Protein AF-X1IGR9-F1 (afdb_monomer_lite)

Organism: NCBI:txid412755

Foldseek 3Di:
DDPQPLKDKDAAAPFKKKFFQAWEKAADAQWFWWFKDKQNHTLATFTRHHPVPGQGWYDDPVDTDHHVSNVCCVVVVDVGEIHAHGIMIMIHTPDPPHGIDTDTDIDMGGHPPGDQCPESHVNHPHGDYDWDFDFPDDADDVGDTFRQDTPDDPPDDDDHGPDDD

pLDDT: mean 88.07, std 12.24, range [31.45, 98.69]

Radius of gyration: 17.02 Å; chains: 1; bounding box: 37×44×52 Å

Structure (mmCIF, N/CA/C/O backbone):
data_AF-X1IGR9-F1
#
_entry.id   AF-X1IGR9-F1
#
loop_
_atom_site.group_PDB
_atom_site.id
_atom_site.type_symbol
_atom_site.label_atom_id
_atom_site.label_alt_id
_atom_site.label_comp_id
_atom_site.label_asym_id
_atom_site.label_entity_id
_atom_site.label_seq_id
_atom_site.pdbx_PDB_ins_code
_atom_site.Cartn_x
_atom_site.Cartn_y
_atom_site.Cartn_z
_atom_site.occupancy
_atom_site.B_iso_or_equiv
_atom_site.auth_seq_id
_atom_site.auth_comp_id
_atom_site.auth_asym_id
_atom_site.auth_atom_id
_atom_site.pdbx_PDB_model_num
ATOM 1 N N . LEU A 1 1 ? -9.854 25.645 -0.613 1.00 31.45 1 LEU A N 1
ATOM 2 C CA . LEU A 1 1 ? -8.727 24.946 -1.267 1.00 31.45 1 LEU A CA 1
ATOM 3 C C . LEU A 1 1 ? -8.117 24.027 -0.212 1.00 31.45 1 LEU A C 1
ATOM 5 O O . LEU A 1 1 ? -7.515 24.551 0.715 1.00 31.45 1 LEU A O 1
ATOM 9 N N . LEU A 1 2 ? -8.367 22.712 -0.252 1.00 32.31 2 LEU A N 1
ATOM 10 C CA . LEU A 1 2 ? -7.626 21.780 0.608 1.00 32.31 2 LEU A CA 1
ATOM 11 C C . LEU A 1 2 ? -6.187 21.720 0.082 1.00 32.31 2 LEU A C 1
ATOM 13 O O . LEU A 1 2 ? -5.986 21.536 -1.117 1.00 32.31 2 LEU A O 1
ATOM 17 N N . ALA A 1 3 ? -5.210 21.937 0.960 1.00 36.38 3 ALA A N 1
ATOM 18 C CA . ALA A 1 3 ? -3.804 21.748 0.637 1.00 36.38 3 ALA A CA 1
ATOM 19 C C . ALA A 1 3 ? -3.580 20.291 0.206 1.00 36.38 3 ALA A C 1
ATOM 21 O O . ALA A 1 3 ? -4.122 19.380 0.831 1.00 36.38 3 ALA A O 1
ATOM 22 N N . ALA A 1 4 ? -2.810 20.080 -0.862 1.00 45.28 4 ALA A N 1
ATOM 23 C CA . ALA A 1 4 ? -2.365 18.751 -1.252 1.00 45.28 4 ALA A CA 1
ATOM 24 C C . ALA A 1 4 ? -1.541 18.185 -0.087 1.00 45.28 4 ALA A C 1
ATOM 26 O O . ALA A 1 4 ? -0.473 18.706 0.234 1.00 45.28 4 ALA A O 1
ATOM 27 N N . ALA A 1 5 ? -2.091 17.203 0.620 1.00 54.00 5 ALA A N 1
ATOM 28 C CA . ALA A 1 5 ? -1.394 16.574 1.722 1.00 54.00 5 ALA A CA 1
ATOM 29 C C . ALA A 1 5 ? -0.299 15.682 1.131 1.00 54.00 5 ALA A C 1
ATOM 31 O O . ALA A 1 5 ? -0.571 14.892 0.231 1.00 54.00 5 ALA A O 1
ATOM 32 N N . ALA A 1 6 ? 0.938 15.826 1.615 1.00 77.56 6 ALA A N 1
ATOM 33 C CA . ALA A 1 6 ? 2.059 14.988 1.186 1.00 77.56 6 ALA A CA 1
ATOM 34 C C . ALA A 1 6 ? 1.767 13.491 1.396 1.00 77.56 6 ALA A C 1
ATOM 36 O O . ALA A 1 6 ? 2.346 12.661 0.708 1.00 77.56 6 ALA A O 1
ATOM 37 N N . SER A 1 7 ? 0.842 13.163 2.296 1.00 88.12 7 SER A N 1
ATOM 38 C CA . SER A 1 7 ? 0.316 11.831 2.549 1.00 88.12 7 SER A CA 1
ATOM 39 C C . SER A 1 7 ? -1.202 11.863 2.742 1.00 88.12 7 SER A C 1
ATOM 41 O O . SER A 1 7 ? -1.790 12.912 3.001 1.00 88.12 7 SER A O 1
ATOM 43 N N . LEU A 1 8 ? -1.849 10.708 2.612 1.00 93.56 8 LEU A N 1
ATOM 44 C CA . LEU A 1 8 ? -3.260 10.503 2.926 1.00 93.56 8 LEU A CA 1
ATOM 45 C C . LEU A 1 8 ? -3.364 9.432 4.009 1.00 93.56 8 LEU A C 1
ATOM 47 O O . LEU A 1 8 ? -2.719 8.395 3.892 1.00 93.56 8 LEU A O 1
ATOM 51 N N . SER A 1 9 ? -4.174 9.656 5.041 1.00 96.12 9 SER A N 1
ATOM 52 C CA . SER A 1 9 ? -4.305 8.711 6.149 1.00 96.12 9 SER A CA 1
ATOM 53 C C . SER A 1 9 ? -5.740 8.527 6.626 1.00 96.12 9 SER A C 1
ATOM 55 O O . SER A 1 9 ? -6.617 9.361 6.386 1.00 96.12 9 SER A O 1
ATOM 57 N N . VAL A 1 10 ? -5.968 7.405 7.304 1.00 97.50 10 VAL A N 1
ATOM 58 C CA . VAL A 1 10 ? -7.212 7.062 7.990 1.00 97.50 10 VAL A CA 1
ATOM 59 C C . VAL A 1 10 ? -6.880 6.358 9.304 1.00 97.50 10 VAL A C 1
ATOM 61 O O . VAL A 1 10 ? -5.993 5.509 9.352 1.00 97.50 10 VAL A O 1
ATOM 64 N N . THR A 1 11 ? -7.584 6.723 10.371 1.00 98.25 11 THR A N 1
ATOM 65 C CA . THR A 1 11 ? -7.395 6.169 11.717 1.00 98.25 11 THR A CA 1
ATOM 66 C C . THR A 1 11 ? -8.643 5.401 12.125 1.00 98.25 11 THR A C 1
ATOM 68 O O . THR A 1 11 ? -9.747 5.933 11.980 1.00 98.25 11 THR A O 1
ATOM 71 N N . ALA A 1 12 ? -8.468 4.189 12.656 1.00 98.12 12 ALA A N 1
ATOM 72 C CA . ALA A 1 12 ? -9.554 3.425 13.261 1.00 98.12 12 ALA A CA 1
ATOM 73 C C . ALA A 1 12 ? -9.983 4.101 14.572 1.00 98.12 12 ALA A C 1
ATOM 75 O O . ALA A 1 12 ? -9.178 4.263 15.494 1.00 98.12 12 ALA A O 1
ATOM 76 N N . LYS A 1 13 ? -11.232 4.564 14.648 1.00 98.25 13 LYS A N 1
ATOM 77 C CA . LYS A 1 13 ? -11.740 5.266 15.836 1.00 98.25 13 LYS A CA 1
ATOM 78 C C . LYS A 1 13 ? -12.024 4.290 16.982 1.00 98.25 13 LYS A C 1
ATOM 80 O O . LYS A 1 13 ? -12.100 3.086 16.759 1.00 98.25 13 LYS A O 1
ATOM 85 N N . PRO A 1 14 ? -12.237 4.797 18.210 1.00 98.12 14 PRO A N 1
ATOM 86 C CA . PRO A 1 14 ? -12.641 3.940 19.309 1.00 98.12 14 PRO A CA 1
ATOM 87 C C . PRO A 1 14 ? -13.914 3.145 18.998 1.00 98.12 14 PRO A C 1
ATOM 89 O O . PRO A 1 14 ? -14.901 3.724 18.538 1.00 98.12 14 PRO A O 1
ATOM 92 N N . GLY A 1 15 ? -13.894 1.843 19.281 1.00 97.75 15 GLY A N 1
ATOM 93 C CA . GLY A 1 15 ? -14.997 0.919 19.007 1.00 97.75 15 GLY A CA 1
ATOM 94 C C . GLY A 1 15 ? -15.092 0.381 17.573 1.00 97.75 15 GLY A C 1
ATOM 95 O O . GLY A 1 15 ? -15.989 -0.417 17.314 1.00 97.75 15 GLY A O 1
ATOM 96 N N . GLU A 1 16 ? -14.190 0.759 16.662 1.00 98.25 16 GLU A N 1
ATOM 97 C CA . GLU A 1 16 ? -14.127 0.215 15.298 1.00 98.25 16 GLU A CA 1
ATOM 98 C C . GLU A 1 16 ? -12.718 -0.283 14.945 1.00 98.25 16 GLU A C 1
ATOM 100 O O . GLU A 1 16 ? -11.712 0.115 15.535 1.00 98.25 16 GLU A O 1
ATOM 105 N N . SER A 1 17 ? -12.647 -1.149 13.940 1.00 98.56 17 SER A N 1
ATOM 106 C CA . SER A 1 17 ? -11.411 -1.538 13.265 1.00 98.56 17 SER A CA 1
ATOM 107 C C . SER A 1 17 ? -11.605 -1.449 11.747 1.00 98.56 17 SER A C 1
ATOM 109 O O . SER A 1 17 ? -12.742 -1.435 11.268 1.00 98.56 17 SER A O 1
ATOM 111 N N . LEU A 1 18 ? -10.528 -1.309 10.967 1.00 98.69 18 LEU A N 1
ATOM 112 C CA . LEU A 1 18 ? -10.632 -1.081 9.517 1.00 98.69 18 LEU A CA 1
ATOM 113 C C . LEU A 1 18 ? -9.911 -2.166 8.728 1.00 98.69 18 LEU A C 1
ATOM 115 O O . LEU A 1 18 ? -8.816 -2.586 9.090 1.00 98.69 18 LEU A O 1
ATOM 119 N N . LEU A 1 19 ? -10.477 -2.553 7.588 1.00 98.50 19 LEU A N 1
ATOM 120 C CA . LEU A 1 19 ? -9.782 -3.372 6.599 1.00 98.50 19 LEU A CA 1
ATOM 121 C C . LEU A 1 19 ? -9.621 -2.575 5.309 1.00 98.50 19 LEU A C 1
ATOM 123 O O . LEU A 1 19 ? -10.604 -2.276 4.633 1.00 98.50 19 LEU A O 1
ATOM 127 N N . ILE A 1 20 ? -8.384 -2.241 4.941 1.00 97.88 20 ILE A N 1
ATOM 128 C CA . ILE A 1 20 ? -8.103 -1.520 3.695 1.00 97.88 20 ILE A CA 1
ATOM 129 C C . ILE A 1 20 ? -8.271 -2.473 2.507 1.00 97.88 20 ILE A C 1
ATOM 131 O O . ILE A 1 20 ? -7.526 -3.446 2.372 1.00 97.88 20 ILE A O 1
ATOM 135 N N . LYS A 1 21 ? -9.236 -2.186 1.627 1.00 95.56 21 LYS A N 1
ATOM 136 C CA . LYS A 1 21 ? -9.633 -3.031 0.483 1.00 95.56 21 LYS A CA 1
ATOM 137 C C . LYS A 1 21 ? -9.320 -2.429 -0.880 1.00 95.56 21 LYS A C 1
ATOM 139 O O . LYS A 1 21 ? -9.401 -3.143 -1.879 1.00 95.56 21 LYS A O 1
ATOM 144 N N . GLY A 1 22 ? -8.920 -1.164 -0.939 1.00 93.25 22 GLY A N 1
ATOM 145 C CA . GLY A 1 22 ? -8.552 -0.519 -2.192 1.00 93.25 22 GLY A CA 1
ATOM 146 C C . GLY A 1 22 ? -7.661 0.693 -1.983 1.00 93.25 22 GLY A C 1
ATOM 147 O O . GLY A 1 22 ? -7.789 1.420 -1.000 1.00 93.25 22 GLY A O 1
ATOM 148 N N . LEU A 1 23 ? -6.761 0.914 -2.938 1.00 93.06 23 LEU A N 1
ATOM 149 C CA . LEU A 1 23 ? -5.925 2.105 -3.024 1.00 93.06 23 LEU A CA 1
ATOM 150 C C . LEU A 1 23 ? -6.033 2.669 -4.440 1.00 93.06 23 LEU A C 1
ATOM 152 O O . LEU A 1 23 ? -5.758 1.967 -5.420 1.00 93.06 23 LEU A O 1
ATOM 156 N N . ARG A 1 24 ? -6.420 3.943 -4.536 1.00 90.38 24 ARG A N 1
ATOM 157 C CA . ARG A 1 24 ? -6.539 4.671 -5.802 1.00 90.38 24 ARG A CA 1
ATOM 158 C C . ARG A 1 24 ? -5.680 5.916 -5.748 1.00 90.38 24 ARG A C 1
ATOM 160 O O . ARG A 1 24 ? -6.119 6.923 -5.210 1.00 90.38 24 ARG A O 1
ATOM 167 N N . PHE A 1 25 ? -4.462 5.863 -6.265 1.00 89.38 25 PHE A N 1
ATOM 168 C CA . PHE A 1 25 ? -3.544 7.001 -6.219 1.00 89.38 25 PHE A CA 1
ATOM 169 C C . PHE A 1 25 ? -3.073 7.356 -7.616 1.00 89.38 25 PHE A C 1
ATOM 171 O O . PHE A 1 25 ? -2.776 6.477 -8.420 1.00 89.38 25 PHE A O 1
ATOM 178 N N . GLY A 1 26 ? -3.023 8.654 -7.904 1.00 88.00 26 GLY A N 1
ATOM 179 C CA . GLY A 1 26 ? -2.515 9.170 -9.166 1.00 88.00 26 GLY A CA 1
ATOM 180 C C . GLY A 1 26 ? -1.015 8.932 -9.332 1.00 88.00 26 GLY A C 1
ATOM 181 O O . GLY A 1 26 ? -0.272 8.814 -8.358 1.00 88.00 26 GLY A O 1
ATOM 182 N N . ALA A 1 27 ? -0.593 8.897 -10.592 1.00 88.19 27 ALA A N 1
ATOM 183 C CA . ALA A 1 27 ? 0.794 8.722 -10.986 1.00 88.19 27 ALA A CA 1
ATOM 184 C C . ALA A 1 27 ? 1.732 9.827 -10.454 1.00 88.19 27 ALA A C 1
ATOM 186 O O . ALA A 1 27 ? 1.396 11.014 -10.482 1.00 88.19 27 ALA A O 1
ATOM 187 N N . LEU A 1 28 ? 2.951 9.446 -10.068 1.00 86.19 28 LEU A N 1
ATOM 188 C CA . LEU A 1 28 ? 4.070 10.353 -9.814 1.00 86.19 28 LEU A CA 1
ATOM 189 C C . LEU A 1 28 ? 4.907 10.496 -11.085 1.00 86.19 28 LEU A C 1
ATOM 191 O O . LEU A 1 28 ? 5.720 9.632 -11.387 1.00 86.19 28 LEU A O 1
ATOM 195 N N . HIS A 1 29 ? 4.768 11.612 -11.807 1.00 71.81 29 HIS A N 1
ATOM 196 C CA . HIS A 1 29 ? 5.400 11.815 -13.122 1.00 71.81 29 HIS A CA 1
ATOM 197 C C . HIS A 1 29 ? 6.903 11.465 -13.187 1.00 71.81 29 HIS A C 1
ATOM 199 O O . HIS A 1 29 ? 7.356 10.916 -14.186 1.00 71.81 29 HIS A O 1
ATOM 205 N N . ALA A 1 30 ? 7.664 11.732 -12.120 1.00 77.81 30 ALA A N 1
ATOM 206 C CA . ALA A 1 30 ? 9.094 11.417 -12.035 1.00 77.81 30 ALA A CA 1
ATOM 207 C C . ALA A 1 30 ? 9.412 9.925 -11.779 1.00 77.81 30 ALA A C 1
ATOM 209 O O . ALA A 1 30 ? 10.579 9.546 -11.712 1.00 77.81 30 ALA A O 1
ATOM 210 N N . GLY A 1 31 ? 8.396 9.074 -11.634 1.00 84.06 31 GLY A N 1
ATOM 211 C CA . GLY A 1 31 ? 8.523 7.711 -11.135 1.00 84.06 31 GLY A CA 1
ATOM 212 C C . GLY A 1 31 ? 8.589 7.668 -9.607 1.00 84.06 31 GLY A C 1
ATOM 213 O O . GLY A 1 31 ? 9.138 8.561 -8.964 1.00 84.06 31 GLY A O 1
ATOM 214 N N . GLY A 1 32 ? 8.033 6.618 -9.005 1.00 89.69 32 GLY A N 1
ATOM 215 C CA . GLY A 1 32 ? 8.117 6.431 -7.562 1.00 89.69 32 GLY A CA 1
ATOM 216 C C . GLY A 1 32 ? 7.132 5.411 -7.015 1.00 89.69 32 GLY A C 1
ATOM 217 O O . GLY A 1 32 ? 6.296 4.858 -7.734 1.00 89.69 32 GLY A O 1
ATOM 218 N N . PHE A 1 33 ? 7.243 5.190 -5.710 1.00 92.19 33 PHE A N 1
ATOM 219 C CA . PHE A 1 33 ? 6.359 4.314 -4.958 1.00 92.19 33 PHE A CA 1
ATOM 220 C C . PHE A 1 33 ? 5.447 5.116 -4.029 1.00 92.19 33 PHE A C 1
ATOM 222 O O . PHE A 1 33 ? 5.862 6.128 -3.460 1.00 92.19 33 PHE A O 1
ATOM 229 N N . ALA A 1 34 ? 4.229 4.614 -3.845 1.00 93.12 34 ALA A N 1
ATOM 230 C CA . ALA A 1 34 ? 3.413 4.879 -2.673 1.00 93.12 34 ALA A CA 1
ATOM 231 C C . ALA A 1 34 ? 3.828 3.896 -1.575 1.00 93.12 34 ALA A C 1
ATOM 233 O O . ALA A 1 34 ? 3.680 2.683 -1.734 1.00 93.12 34 ALA A O 1
ATOM 234 N N . GLU A 1 35 ? 4.350 4.425 -0.477 1.00 93.75 35 GLU A N 1
ATOM 235 C CA . GLU A 1 35 ? 4.628 3.680 0.743 1.00 93.75 35 GLU A CA 1
ATOM 236 C C . GLU A 1 35 ? 3.378 3.681 1.628 1.00 93.75 35 GLU A C 1
ATOM 238 O O . GLU A 1 35 ? 2.796 4.734 1.887 1.00 93.75 35 GLU A O 1
ATOM 243 N N . CYS A 1 36 ? 2.974 2.496 2.076 1.00 95.06 36 CYS A N 1
ATOM 244 C CA . CYS A 1 36 ? 1.867 2.257 2.992 1.00 95.06 36 CYS A CA 1
ATOM 245 C C . CYS A 1 36 ? 2.422 1.966 4.385 1.00 95.06 36 CYS A C 1
ATOM 247 O O . CYS A 1 36 ? 3.271 1.084 4.537 1.00 95.06 36 CYS A O 1
ATOM 249 N N . LEU A 1 37 ? 1.922 2.672 5.394 1.00 95.81 37 LEU A N 1
ATOM 250 C CA . LEU A 1 37 ? 2.354 2.545 6.777 1.00 95.81 37 LEU A CA 1
ATOM 251 C C . LEU A 1 37 ? 1.169 2.272 7.699 1.00 95.81 37 LEU A C 1
ATOM 253 O O . LEU A 1 37 ? 0.090 2.818 7.484 1.00 95.81 37 LEU A O 1
ATOM 257 N N . ILE A 1 38 ? 1.400 1.494 8.754 1.00 97.69 38 ILE A N 1
ATOM 258 C CA . ILE A 1 38 ? 0.513 1.390 9.918 1.00 97.69 38 ILE A CA 1
ATOM 259 C C . ILE A 1 38 ? 1.311 1.876 11.126 1.00 97.69 38 ILE A C 1
ATOM 261 O O . ILE A 1 38 ? 2.363 1.318 11.426 1.00 97.69 38 ILE A O 1
ATOM 265 N N . ASP A 1 39 ? 0.886 2.968 11.764 1.00 94.75 39 ASP A N 1
ATOM 266 C CA . ASP A 1 39 ? 1.581 3.579 12.914 1.00 94.75 39 ASP A CA 1
ATOM 267 C C . ASP A 1 39 ? 3.096 3.784 12.704 1.00 94.75 39 ASP A C 1
ATOM 269 O O . ASP A 1 39 ? 3.918 3.635 13.609 1.00 94.75 39 ASP A O 1
ATOM 273 N N . ARG A 1 40 ? 3.463 4.216 11.487 1.00 90.12 40 ARG A N 1
ATOM 274 C CA . ARG A 1 40 ? 4.840 4.443 10.995 1.00 90.12 40 ARG A CA 1
ATOM 275 C C . ARG A 1 40 ? 5.639 3.185 10.644 1.00 90.12 40 ARG A C 1
ATOM 277 O O . ARG A 1 40 ? 6.770 3.324 10.182 1.00 90.12 40 ARG A O 1
ATOM 284 N N . LEU A 1 41 ? 5.085 1.988 10.813 1.00 93.38 41 LEU A N 1
ATOM 285 C CA . LEU A 1 41 ? 5.689 0.759 10.305 1.00 93.38 41 LEU A CA 1
ATOM 286 C C . LEU A 1 41 ? 5.313 0.578 8.842 1.00 93.38 41 LEU A C 1
ATOM 288 O O . LEU A 1 41 ? 4.137 0.608 8.494 1.00 93.38 41 LEU A O 1
ATOM 292 N N . SER A 1 42 ? 6.315 0.409 7.985 1.00 92.62 42 SER A N 1
ATOM 293 C CA . SER A 1 42 ? 6.100 0.207 6.556 1.00 92.62 42 SER A CA 1
ATOM 294 C C . SER A 1 42 ? 5.580 -1.203 6.289 1.00 92.62 42 SER A C 1
ATOM 296 O O . SER A 1 42 ? 6.248 -2.183 6.617 1.00 92.62 42 SER A O 1
ATOM 298 N N . VAL A 1 43 ? 4.393 -1.304 5.692 1.00 93.81 43 VAL A N 1
ATOM 299 C CA . VAL A 1 43 ? 3.706 -2.581 5.420 1.00 93.81 43 VAL A CA 1
ATOM 300 C C . VAL A 1 43 ? 3.531 -2.860 3.928 1.00 93.81 43 VAL A C 1
ATOM 302 O O . VAL A 1 43 ? 3.084 -3.939 3.544 1.00 93.81 43 VAL A O 1
ATOM 305 N N . GLY A 1 44 ? 3.870 -1.904 3.059 1.00 92.38 44 GLY A N 1
ATOM 306 C CA . GLY A 1 44 ? 3.722 -2.088 1.619 1.00 92.38 44 GLY A CA 1
ATOM 307 C C . GLY A 1 44 ? 4.305 -0.962 0.781 1.00 92.38 44 GLY A C 1
ATOM 308 O O . GLY A 1 44 ? 4.251 0.201 1.166 1.00 92.38 44 GLY A O 1
ATOM 309 N N . PHE A 1 45 ? 4.809 -1.306 -0.401 1.00 92.50 45 PHE A N 1
ATOM 310 C CA . PHE A 1 45 ? 5.210 -0.354 -1.432 1.00 92.50 45 PHE A CA 1
ATOM 311 C C . PHE A 1 45 ? 4.529 -0.716 -2.750 1.00 92.50 45 PHE A C 1
ATOM 313 O O . PHE A 1 45 ? 4.597 -1.853 -3.224 1.00 92.50 45 PHE A O 1
ATOM 320 N N . TRP A 1 46 ? 3.902 0.279 -3.366 1.00 93.62 46 TRP A N 1
ATOM 321 C CA . TRP A 1 46 ? 3.180 0.126 -4.623 1.00 93.62 46 TRP A CA 1
ATOM 322 C C . TRP A 1 46 ? 3.749 1.077 -5.658 1.00 93.62 46 TRP A C 1
ATOM 324 O O . TRP A 1 46 ? 3.852 2.277 -5.412 1.00 93.62 46 TRP A O 1
ATOM 334 N N . TRP A 1 47 ? 4.153 0.545 -6.810 1.00 92.19 47 TRP A N 1
ATOM 335 C CA . TRP A 1 47 ? 4.691 1.374 -7.880 1.00 92.19 47 TRP A CA 1
ATOM 336 C C . TRP A 1 47 ? 3.570 2.218 -8.493 1.00 92.19 47 TRP A C 1
ATOM 338 O O . TRP A 1 47 ? 2.593 1.683 -9.013 1.00 92.19 47 TRP A O 1
ATOM 348 N N . ILE A 1 48 ? 3.721 3.540 -8.440 1.00 90.88 48 ILE A N 1
ATOM 349 C CA . ILE A 1 48 ? 2.736 4.505 -8.942 1.00 90.88 48 ILE A CA 1
ATOM 350 C C . ILE A 1 48 ? 3.356 5.424 -9.994 1.00 90.88 48 ILE A C 1
ATOM 352 O O . ILE A 1 48 ? 3.020 6.594 -10.025 1.00 90.88 48 ILE A O 1
ATOM 356 N N . GLY A 1 49 ? 4.304 4.924 -10.797 1.00 87.44 49 GLY A N 1
ATOM 357 C CA . GLY A 1 49 ? 5.183 5.716 -11.668 1.00 87.44 49 GLY A CA 1
ATOM 358 C C . GLY A 1 49 ? 4.492 6.700 -12.623 1.00 87.44 49 GLY A C 1
ATOM 359 O O . GLY A 1 49 ? 3.951 7.716 -12.215 1.00 87.44 49 GLY A O 1
ATOM 360 N N . SER A 1 50 ? 4.563 6.469 -13.930 1.00 85.19 50 SER A N 1
ATOM 361 C CA . SER A 1 50 ? 3.790 7.269 -14.893 1.00 85.19 50 SER A CA 1
ATOM 362 C C . SER A 1 50 ? 2.334 6.796 -14.958 1.00 85.19 50 SER A C 1
ATOM 364 O O . SER A 1 50 ? 1.986 5.746 -14.420 1.00 85.19 50 SER A O 1
ATOM 366 N N . ILE A 1 51 ? 1.490 7.537 -15.682 1.00 80.50 51 ILE A N 1
ATOM 367 C CA . ILE A 1 51 ? 0.099 7.135 -15.943 1.00 80.50 51 ILE A CA 1
ATOM 368 C C . ILE A 1 51 ? -0.008 5.737 -16.576 1.00 80.50 51 ILE A C 1
ATOM 370 O O . ILE A 1 51 ? -0.939 5.002 -16.270 1.00 80.50 51 ILE A O 1
ATOM 374 N N . ASP A 1 52 ? 0.981 5.344 -17.382 1.00 81.06 52 ASP A N 1
ATOM 375 C CA . ASP A 1 52 ? 1.002 4.057 -18.090 1.00 81.06 52 ASP A CA 1
ATOM 376 C C . ASP A 1 52 ? 1.568 2.906 -17.252 1.00 81.06 52 ASP A C 1
ATOM 378 O O . ASP A 1 52 ? 1.468 1.743 -17.634 1.00 81.06 52 ASP A O 1
ATOM 382 N N . THR A 1 53 ? 2.205 3.221 -16.123 1.00 83.69 53 THR A N 1
ATOM 383 C CA . THR A 1 53 ? 2.918 2.239 -15.294 1.00 83.69 53 THR A CA 1
ATOM 384 C C . THR A 1 53 ? 2.406 2.204 -13.862 1.00 83.69 53 THR A C 1
ATOM 386 O O . THR A 1 53 ? 3.011 1.560 -13.0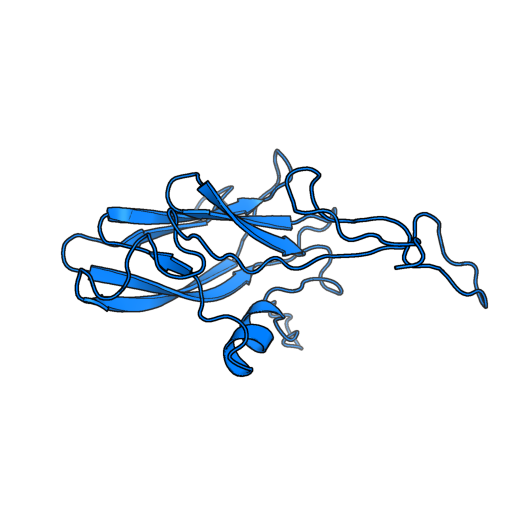17 1.00 83.69 53 THR A O 1
ATOM 389 N N . ASN A 1 54 ? 1.304 2.881 -13.555 1.00 88.38 54 ASN A N 1
ATOM 390 C CA . ASN A 1 54 ? 0.732 2.892 -12.218 1.00 88.38 54 ASN A CA 1
ATOM 391 C C . ASN A 1 54 ? 0.058 1.547 -11.902 1.00 88.38 54 ASN A C 1
ATOM 393 O O . ASN A 1 54 ? -0.816 1.095 -12.637 1.00 88.38 54 ASN A O 1
ATOM 397 N N . HIS A 1 55 ? 0.478 0.894 -10.817 1.00 90.00 55 HIS A N 1
ATOM 398 C CA . HIS A 1 55 ? -0.074 -0.393 -10.380 1.00 90.00 55 HIS A CA 1
ATOM 399 C C . HIS A 1 55 ? -1.209 -0.249 -9.359 1.00 90.00 55 HIS A C 1
ATOM 401 O O . HIS A 1 55 ? -1.801 -1.253 -8.948 1.00 90.00 55 HIS A O 1
ATOM 407 N N . LEU A 1 56 ? -1.521 0.979 -8.948 1.00 90.31 56 LEU A N 1
ATOM 408 C CA . LEU A 1 56 ? -2.733 1.309 -8.213 1.00 90.31 56 LEU A CA 1
ATOM 409 C C . LEU A 1 56 ? -3.808 1.804 -9.176 1.00 90.31 56 LEU A C 1
ATOM 411 O O . LEU A 1 56 ? -3.536 2.153 -10.323 1.00 90.31 56 LEU A O 1
ATOM 415 N N . GLU A 1 57 ? -5.060 1.794 -8.720 1.00 75.69 57 GLU A N 1
ATOM 416 C CA . GLU A 1 57 ? -6.162 2.184 -9.593 1.00 75.69 57 GLU A CA 1
ATOM 417 C C . GLU A 1 57 ? -6.036 3.669 -9.933 1.00 75.69 57 GLU A C 1
ATOM 419 O O . GLU A 1 57 ? -6.045 4.529 -9.048 1.00 75.69 57 GLU A O 1
ATOM 424 N N . GLN A 1 58 ? -5.939 3.963 -11.226 1.00 72.56 58 GLN A N 1
ATOM 425 C CA . GLN A 1 58 ? -5.980 5.318 -11.741 1.00 72.56 58 GLN A CA 1
ATOM 426 C C . GLN A 1 58 ? -7.129 5.444 -12.736 1.00 72.56 58 GLN A C 1
ATOM 428 O O . GLN A 1 58 ? -7.247 4.682 -13.699 1.00 72.56 58 GLN A O 1
ATOM 433 N N . HIS A 1 59 ? -7.960 6.456 -12.508 1.00 63.44 59 HIS A N 1
ATOM 434 C CA . HIS A 1 59 ? -8.969 6.876 -13.464 1.00 63.44 59 HIS A CA 1
ATOM 435 C C . HIS A 1 59 ? -8.345 7.903 -14.410 1.00 63.44 59 HIS A C 1
ATOM 437 O O . HIS A 1 59 ? -7.948 8.992 -13.991 1.00 63.44 59 HIS A O 1
ATOM 443 N N . SER A 1 60 ? -8.253 7.557 -15.690 1.00 64.31 60 SER A N 1
ATOM 444 C CA . SER A 1 60 ? -8.135 8.559 -16.749 1.00 64.31 60 SER A CA 1
ATOM 445 C C . SER A 1 60 ? -9.536 8.931 -17.246 1.00 64.31 60 SER A C 1
ATOM 447 O O . SER A 1 60 ? -10.517 8.256 -16.933 1.00 64.31 60 SER A O 1
ATOM 449 N N . ILE A 1 61 ? -9.644 9.997 -18.041 1.00 58.69 61 ILE A N 1
ATOM 450 C CA . ILE A 1 61 ? -10.930 10.465 -18.589 1.00 58.69 61 ILE A CA 1
ATOM 451 C C . ILE A 1 61 ? -11.632 9.383 -19.434 1.00 58.69 61 ILE A C 1
ATOM 453 O O . ILE A 1 61 ? -12.858 9.379 -19.512 1.00 58.69 61 ILE A O 1
ATOM 457 N N . THR A 1 62 ? -10.886 8.460 -20.048 1.00 60.84 62 THR A N 1
ATOM 458 C CA . THR A 1 62 ? -11.435 7.467 -20.990 1.00 60.84 62 THR A CA 1
ATOM 459 C C . THR A 1 62 ? -11.198 6.012 -20.592 1.00 60.84 62 THR A C 1
ATOM 461 O O . THR A 1 62 ? -11.772 5.125 -21.218 1.00 60.84 62 THR A O 1
ATOM 464 N N . SER A 1 63 ? -10.370 5.752 -19.578 1.00 64.62 63 SER A N 1
ATOM 465 C CA . SER A 1 63 ? -9.921 4.399 -19.239 1.00 64.62 63 SER A CA 1
ATOM 466 C C . SER A 1 63 ? -9.705 4.2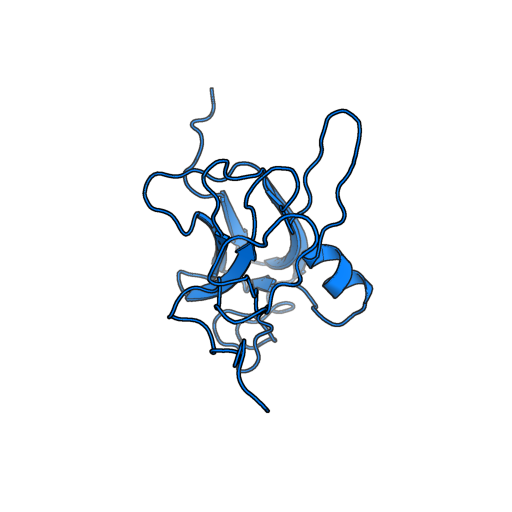35 -17.736 1.00 64.62 63 SER A C 1
ATOM 468 O O . SER A 1 63 ? -9.104 5.096 -17.087 1.00 64.62 63 SER A O 1
ATOM 470 N N . VAL A 1 64 ? -10.138 3.093 -17.203 1.00 67.75 64 VAL A N 1
ATOM 471 C CA . VAL A 1 64 ? -9.739 2.608 -15.877 1.00 67.75 64 VAL A CA 1
ATOM 472 C C . VAL A 1 64 ? -8.597 1.625 -16.080 1.00 67.75 64 VAL A C 1
ATOM 474 O O . VAL A 1 64 ? -8.765 0.620 -16.773 1.00 67.75 64 VAL A O 1
ATOM 477 N N . HIS A 1 65 ? -7.436 1.920 -15.502 1.00 71.12 65 HIS A N 1
ATOM 478 C CA . HIS A 1 65 ? -6.322 0.978 -15.506 1.00 71.12 65 HIS A CA 1
ATOM 479 C C . HIS A 1 65 ? -6.503 -0.036 -14.375 1.00 71.12 65 HIS A C 1
ATOM 481 O O . HIS A 1 65 ? -6.891 0.319 -13.260 1.00 71.12 65 HIS A O 1
ATOM 487 N N . LEU A 1 66 ? -6.258 -1.312 -14.681 1.00 75.38 66 LEU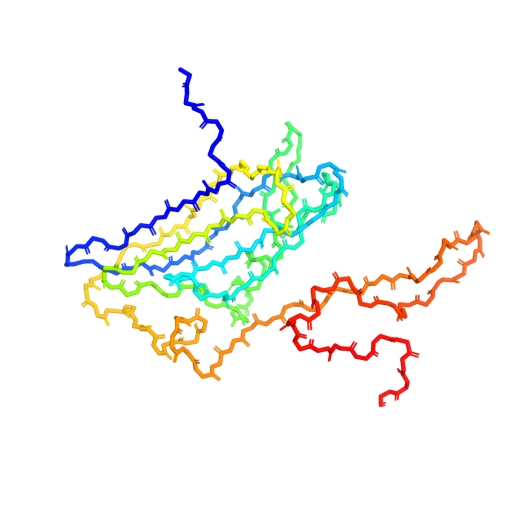 A N 1
ATOM 488 C CA . LEU A 1 66 ? -6.375 -2.398 -13.712 1.00 75.38 66 LEU A CA 1
ATOM 489 C C . LEU A 1 66 ? -5.379 -2.198 -12.567 1.00 75.38 66 LEU A C 1
ATOM 491 O O . LEU A 1 66 ? -4.177 -2.087 -12.784 1.00 75.38 66 LEU A O 1
ATOM 495 N N . SER A 1 67 ? -5.894 -2.218 -11.342 1.00 89.31 67 SER A N 1
ATOM 496 C CA . SER A 1 67 ? -5.088 -2.169 -10.127 1.00 89.31 67 SER A CA 1
ATOM 497 C C . SER A 1 67 ? -4.530 -3.551 -9.803 1.00 89.31 67 SER A C 1
ATOM 499 O O . SER A 1 67 ? -5.284 -4.524 -9.667 1.00 89.31 67 SER A O 1
ATOM 501 N N . VAL A 1 68 ? -3.210 -3.649 -9.639 1.00 92.81 68 VAL A N 1
ATOM 502 C CA . VAL A 1 68 ? -2.554 -4.877 -9.170 1.00 92.81 68 VAL A CA 1
ATOM 503 C C . VAL A 1 68 ? -2.987 -5.174 -7.738 1.00 92.81 68 VAL A C 1
ATOM 505 O O . VAL A 1 68 ? -3.293 -6.323 -7.428 1.00 92.81 68 VAL A O 1
ATOM 508 N N . PHE A 1 69 ? -3.112 -4.141 -6.899 1.00 93.56 69 PHE A N 1
ATOM 509 C CA . PHE A 1 69 ? -3.629 -4.253 -5.533 1.00 93.56 69 PHE A CA 1
ATOM 510 C C . PHE A 1 69 ? -4.988 -4.957 -5.511 1.00 93.56 69 PHE A C 1
ATOM 512 O O . PHE A 1 69 ? -5.164 -5.981 -4.848 1.00 93.56 69 PHE A O 1
ATOM 519 N N . LYS A 1 70 ? -5.939 -4.452 -6.306 1.00 91.00 70 LYS A N 1
ATOM 520 C CA . LYS A 1 70 ? -7.282 -5.030 -6.380 1.00 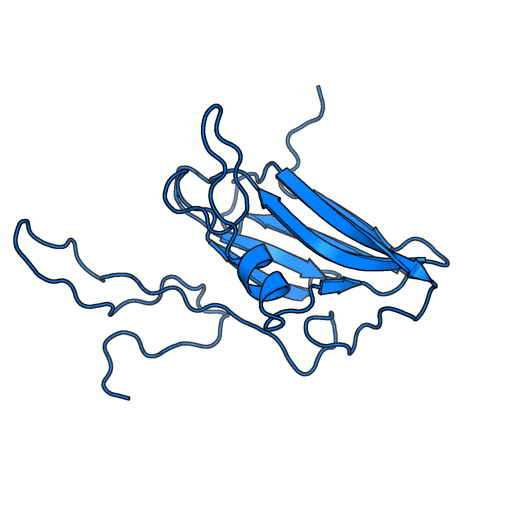91.00 70 LYS A CA 1
ATOM 521 C C . LYS A 1 70 ? -7.273 -6.417 -7.023 1.00 91.00 70 LYS A C 1
ATOM 523 O O . LYS A 1 70 ? -7.947 -7.313 -6.532 1.00 91.00 70 LYS A O 1
ATOM 528 N N . SER A 1 71 ? -6.452 -6.630 -8.050 1.00 92.81 71 SER A N 1
ATOM 529 C CA . SER A 1 71 ? -6.309 -7.943 -8.694 1.00 92.81 71 SER A CA 1
ATOM 530 C C . SER A 1 71 ? -5.805 -9.021 -7.731 1.00 92.81 71 SER A C 1
ATOM 532 O O . SER A 1 71 ? -6.234 -10.169 -7.817 1.00 92.81 71 SER A O 1
ATOM 534 N N . LEU A 1 72 ? -4.900 -8.676 -6.810 1.00 94.69 72 LEU A N 1
ATOM 535 C CA . LEU A 1 72 ? -4.415 -9.601 -5.782 1.00 94.69 72 LEU A CA 1
ATOM 536 C C . LEU A 1 72 ? -5.500 -9.921 -4.749 1.00 94.69 72 LEU A C 1
ATOM 538 O O . LEU A 1 72 ? -5.602 -11.073 -4.324 1.00 94.69 72 LEU A O 1
ATOM 542 N N . ILE A 1 73 ? -6.331 -8.934 -4.398 1.00 93.81 73 ILE A N 1
ATOM 543 C CA . ILE A 1 73 ? -7.494 -9.132 -3.525 1.00 93.81 73 ILE A CA 1
ATOM 544 C C . ILE A 1 73 ? -8.536 -10.031 -4.175 1.00 93.81 73 ILE A C 1
ATOM 546 O O . ILE A 1 73 ? -8.950 -11.019 -3.574 1.00 93.81 73 ILE A O 1
ATOM 550 N N . ASP A 1 74 ? -8.918 -9.733 -5.413 1.00 92.81 74 ASP A N 1
ATOM 551 C CA . ASP A 1 74 ? -9.954 -10.473 -6.134 1.00 92.81 74 ASP A CA 1
ATOM 552 C C . ASP A 1 74 ? -9.531 -11.936 -6.389 1.00 92.81 74 ASP A C 1
ATOM 554 O O . ASP A 1 74 ? -10.374 -12.828 -6.471 1.00 92.81 74 ASP A O 1
ATOM 558 N N . LYS A 1 75 ? -8.220 -12.209 -6.456 1.00 94.81 75 LYS A N 1
ATOM 559 C CA . LYS A 1 75 ? -7.651 -13.566 -6.542 1.00 94.81 75 LYS A CA 1
ATOM 560 C C . LYS A 1 75 ? -7.450 -14.256 -5.187 1.00 94.81 75 LYS A C 1
ATOM 562 O O . LYS A 1 75 ? -6.999 -15.398 -5.163 1.00 94.81 75 LYS A O 1
ATOM 567 N N . GLY A 1 76 ? -7.730 -13.585 -4.070 1.00 94.44 76 GLY A N 1
ATOM 568 C CA . GLY A 1 76 ? -7.533 -14.120 -2.719 1.00 94.44 76 GLY A CA 1
ATOM 569 C C . GLY A 1 76 ? -6.067 -14.274 -2.293 1.00 94.44 76 GLY A C 1
ATOM 570 O O . GLY A 1 76 ? -5.796 -14.920 -1.285 1.00 94.44 76 GLY A O 1
ATOM 571 N N . LEU A 1 77 ? -5.124 -13.689 -3.041 1.00 94.75 77 LEU A N 1
ATOM 572 C CA . LEU A 1 77 ? -3.685 -13.725 -2.740 1.00 94.75 77 LEU A CA 1
ATOM 573 C C . LEU A 1 77 ? -3.278 -12.652 -1.728 1.00 94.75 77 LEU A C 1
ATOM 575 O O . LEU A 1 77 ? -2.253 -12.774 -1.066 1.00 94.75 77 LEU A O 1
ATOM 579 N N . PHE A 1 78 ? -4.086 -11.604 -1.605 1.00 95.62 78 PHE A N 1
ATOM 580 C CA . PHE A 1 78 ? -3.905 -10.525 -0.651 1.00 95.62 78 PHE A CA 1
ATOM 581 C C . PHE A 1 78 ? -5.252 -10.211 -0.004 1.00 95.62 78 PHE A C 1
ATOM 583 O O . PHE A 1 78 ? -6.270 -10.189 -0.685 1.00 95.62 78 PHE A O 1
ATOM 590 N N . LYS A 1 79 ? -5.303 -9.998 1.311 1.00 95.44 79 LYS A N 1
ATOM 591 C CA . LYS A 1 79 ? -6.583 -9.739 1.998 1.00 95.44 79 LYS A CA 1
ATOM 592 C C . LYS A 1 79 ? -6.861 -8.254 2.221 1.00 95.44 79 LYS A C 1
ATOM 594 O O . LYS A 1 79 ? -8.023 -7.899 2.430 1.00 95.44 79 LYS A O 1
ATOM 599 N N . GLY A 1 80 ? -5.840 -7.412 2.079 1.00 96.38 80 GLY A N 1
ATOM 600 C CA . GLY A 1 80 ? -5.864 -6.011 2.475 1.00 96.38 80 GLY A CA 1
ATOM 601 C C . GLY A 1 80 ? -4.930 -5.749 3.653 1.00 96.38 80 GLY A C 1
ATOM 602 O O . GLY A 1 80 ? -4.187 -6.642 4.067 1.00 96.38 80 GLY A O 1
ATOM 603 N N . TYR A 1 81 ? -4.994 -4.531 4.187 1.00 98.06 81 TYR A N 1
ATOM 604 C CA . TYR A 1 81 ? -4.277 -4.147 5.405 1.00 98.06 81 TYR A CA 1
ATOM 605 C C . TYR A 1 81 ? -5.261 -4.069 6.581 1.00 98.06 81 TYR A C 1
ATOM 607 O O . TYR A 1 81 ? -6.180 -3.247 6.517 1.00 98.06 81 TYR A O 1
ATOM 615 N N . PRO A 1 82 ? -5.120 -4.920 7.611 1.00 98.31 82 PRO A N 1
ATOM 616 C CA . PRO A 1 82 ? -5.921 -4.842 8.827 1.00 98.31 82 PRO A CA 1
ATOM 617 C C . PRO A 1 82 ? -5.386 -3.729 9.734 1.00 98.31 82 PRO A C 1
ATOM 619 O O . PRO A 1 82 ? -4.189 -3.680 10.011 1.00 98.31 82 PRO A O 1
ATOM 622 N N . ILE A 1 83 ? -6.272 -2.843 10.183 1.00 98.56 83 ILE A N 1
ATOM 623 C CA . ILE A 1 83 ? -5.965 -1.691 11.034 1.00 98.56 83 ILE A CA 1
ATOM 624 C C . ILE A 1 83 ? -6.739 -1.868 12.337 1.00 98.56 83 ILE A C 1
ATOM 626 O O . ILE A 1 83 ? -7.974 -1.809 12.338 1.00 98.56 83 ILE A O 1
ATOM 630 N N . ALA A 1 84 ? -6.025 -2.119 13.431 1.00 98.44 84 ALA A N 1
ATOM 631 C CA . ALA A 1 84 ? -6.647 -2.278 14.737 1.00 98.44 84 ALA A CA 1
ATOM 632 C C . ALA A 1 84 ? -7.150 -0.930 15.279 1.00 98.44 84 ALA A C 1
ATOM 634 O O . ALA A 1 84 ? -6.719 0.137 14.841 1.00 98.44 84 ALA A O 1
ATOM 635 N N . GLU A 1 85 ? -8.063 -0.980 16.251 1.00 98.31 85 GLU A N 1
ATOM 636 C CA . GLU A 1 85 ? -8.577 0.209 16.939 1.00 98.31 85 GLU A CA 1
ATOM 637 C C . GLU A 1 85 ? -7.429 1.117 17.418 1.00 98.31 85 GLU A C 1
ATOM 639 O O . GLU A 1 85 ? -6.499 0.669 18.090 1.00 98.31 85 GLU A O 1
ATOM 644 N N . GLY A 1 86 ? -7.502 2.407 17.084 1.00 97.69 86 GLY A N 1
ATOM 645 C CA . GLY A 1 86 ? -6.491 3.401 17.443 1.00 97.69 86 GLY A CA 1
ATOM 646 C C . GLY A 1 86 ? -5.287 3.482 16.500 1.00 97.69 86 GLY A C 1
ATOM 647 O O . GLY A 1 86 ? -4.571 4.484 16.557 1.00 97.69 86 GLY A O 1
ATOM 648 N N . GLU A 1 87 ? -5.082 2.510 15.607 1.00 98.31 87 GLU A N 1
ATOM 649 C CA . GLU A 1 87 ? -4.011 2.569 14.609 1.00 98.31 87 GLU A CA 1
ATOM 650 C C . GLU A 1 87 ? -4.372 3.479 13.433 1.00 98.31 87 GLU A C 1
ATOM 652 O O . GLU A 1 87 ? -5.536 3.653 13.052 1.00 98.31 87 GLU A O 1
ATOM 657 N N . THR A 1 88 ? -3.340 4.053 12.819 1.00 98.31 88 THR A N 1
ATOM 658 C CA . THR A 1 88 ? -3.458 4.882 11.621 1.00 98.31 88 THR A CA 1
ATOM 659 C C . THR A 1 88 ? -2.793 4.216 10.430 1.00 98.31 88 THR A C 1
ATOM 661 O O . THR A 1 88 ? -1.592 3.950 10.450 1.00 98.31 88 THR A O 1
ATOM 664 N N . PHE A 1 89 ? -3.563 4.032 9.360 1.00 98.44 89 PHE A N 1
ATOM 665 C CA . PHE A 1 89 ? -3.041 3.707 8.041 1.00 98.44 89 PHE A CA 1
ATOM 666 C C . PHE A 1 89 ? -2.694 4.990 7.289 1.00 98.44 89 PHE A C 1
ATOM 668 O O . PHE A 1 89 ? -3.526 5.889 7.172 1.00 98.44 89 PHE A O 1
ATOM 675 N N . GLU A 1 90 ? -1.484 5.077 6.753 1.00 97.12 90 GLU A N 1
ATOM 676 C CA . GLU A 1 90 ? -0.991 6.224 5.994 1.00 97.12 90 GLU A CA 1
ATOM 677 C C . GLU A 1 90 ? -0.413 5.769 4.654 1.00 97.12 90 GLU A C 1
ATOM 679 O O . GLU A 1 90 ? 0.308 4.779 4.578 1.00 97.12 90 GLU A O 1
ATOM 684 N N . VAL A 1 91 ? -0.687 6.527 3.595 1.00 95.44 91 VAL A N 1
ATOM 685 C CA . VAL A 1 91 ? -0.048 6.384 2.288 1.00 95.44 91 VAL A CA 1
ATOM 686 C C . VAL A 1 91 ? 0.700 7.665 1.963 1.00 95.44 91 VAL A C 1
ATOM 688 O O . VAL A 1 91 ? 0.104 8.742 1.924 1.00 95.44 91 VAL A O 1
ATOM 691 N N . LYS A 1 92 ? 1.998 7.559 1.689 1.00 93.00 92 LYS A N 1
ATOM 692 C CA . LYS A 1 92 ? 2.870 8.695 1.357 1.00 93.00 92 LYS A CA 1
ATOM 693 C C . LYS A 1 92 ? 3.792 8.348 0.180 1.00 93.00 92 LYS A C 1
ATOM 695 O O . LYS A 1 92 ? 4.013 7.170 -0.091 1.00 93.00 92 LYS A O 1
ATOM 700 N N . PRO A 1 93 ? 4.361 9.327 -0.537 1.00 92.19 93 PRO A N 1
ATOM 701 C CA . PRO A 1 93 ? 5.363 9.046 -1.550 1.00 92.19 93 PRO A CA 1
ATOM 702 C C . PRO A 1 93 ? 6.677 8.617 -0.891 1.00 92.19 93 PRO A C 1
ATOM 704 O O . PRO A 1 93 ? 7.134 9.235 0.069 1.00 92.19 93 PRO A O 1
ATOM 707 N N . ALA A 1 94 ? 7.339 7.624 -1.478 1.00 88.75 94 ALA A N 1
ATOM 708 C CA . ALA A 1 94 ? 8.694 7.210 -1.101 1.00 88.75 94 ALA A CA 1
ATOM 709 C C . ALA A 1 94 ? 9.792 8.166 -1.619 1.00 88.75 94 ALA A C 1
ATOM 711 O O . ALA A 1 94 ? 10.982 7.912 -1.452 1.00 88.75 94 ALA A O 1
ATOM 712 N N . VAL A 1 95 ? 9.406 9.260 -2.283 1.00 84.25 95 VAL A N 1
ATOM 713 C CA . VAL A 1 95 ? 10.308 10.281 -2.827 1.00 84.25 95 VAL A CA 1
ATOM 714 C C . VAL A 1 95 ? 10.096 11.579 -2.055 1.00 84.25 95 VAL A C 1
ATOM 716 O O . VAL A 1 95 ? 8.984 12.106 -2.001 1.00 84.25 95 VAL A O 1
ATOM 719 N N . ALA A 1 96 ? 11.166 12.109 -1.461 1.00 81.56 96 ALA A N 1
ATOM 720 C CA . ALA A 1 96 ? 11.104 13.337 -0.676 1.00 81.56 96 ALA A CA 1
ATOM 721 C C . ALA A 1 96 ? 10.599 14.525 -1.515 1.00 81.56 96 ALA A C 1
ATOM 723 O O . ALA A 1 96 ? 11.049 14.748 -2.638 1.00 81.56 96 ALA A O 1
ATOM 724 N N . GLY A 1 97 ? 9.664 15.299 -0.957 1.00 81.50 97 GLY A N 1
ATOM 725 C CA . GLY A 1 97 ? 9.078 16.476 -1.611 1.00 81.50 97 GLY A CA 1
ATOM 726 C C . GLY A 1 97 ? 7.994 16.174 -2.654 1.00 81.50 97 GLY A C 1
ATOM 727 O O . GLY A 1 97 ? 7.379 17.111 -3.158 1.00 81.50 97 GLY A O 1
ATOM 728 N N . ALA A 1 98 ? 7.726 14.901 -2.962 1.00 86.38 98 ALA A N 1
ATOM 729 C CA . ALA A 1 98 ? 6.595 14.519 -3.800 1.00 86.38 98 ALA A CA 1
ATOM 730 C C . ALA A 1 98 ? 5.270 14.566 -3.016 1.00 86.38 98 ALA A C 1
ATOM 732 O O . ALA A 1 98 ? 5.234 14.760 -1.800 1.00 86.38 98 ALA A O 1
ATOM 733 N N . THR A 1 99 ? 4.150 14.394 -3.717 1.00 87.62 99 THR A N 1
ATOM 734 C CA . THR A 1 99 ? 2.812 14.345 -3.117 1.00 87.62 99 THR A CA 1
ATOM 735 C C . THR A 1 99 ? 1.991 13.266 -3.798 1.00 87.62 99 THR A C 1
ATOM 737 O O . THR A 1 99 ? 1.999 13.172 -5.023 1.00 87.62 99 THR A O 1
ATOM 740 N N . VAL A 1 100 ? 1.270 12.474 -3.008 1.00 86.81 100 VAL A N 1
ATOM 741 C CA . VAL A 1 100 ? 0.294 11.510 -3.522 1.00 86.81 100 VAL A CA 1
ATOM 742 C C . VAL A 1 100 ? -1.110 12.096 -3.418 1.00 86.81 100 VAL A C 1
ATOM 744 O O . VAL A 1 100 ? -1.471 12.706 -2.417 1.00 86.81 100 VAL A O 1
ATOM 747 N N . VAL A 1 101 ? -1.911 11.921 -4.467 1.00 87.94 101 VAL A N 1
ATOM 748 C CA . VAL A 1 101 ? -3.312 12.358 -4.500 1.00 87.94 101 VAL A CA 1
ATOM 749 C C . VAL A 1 101 ? -4.162 11.162 -4.878 1.00 87.94 101 VAL A C 1
ATOM 751 O O . VAL A 1 101 ? -3.874 10.489 -5.868 1.00 87.94 101 VAL A O 1
ATOM 754 N N . GLY A 1 102 ? -5.186 10.875 -4.082 1.00 89.06 102 GLY A N 1
ATOM 755 C CA . GLY A 1 102 ? -5.922 9.634 -4.230 1.00 89.06 102 GLY A CA 1
ATOM 756 C C . GLY A 1 102 ? -6.994 9.403 -3.179 1.00 89.06 102 GLY A C 1
ATOM 757 O O . GLY A 1 102 ? -7.442 10.333 -2.510 1.00 89.06 102 GLY A O 1
ATOM 758 N N . ALA A 1 103 ? -7.384 8.140 -3.054 1.00 91.00 103 ALA A N 1
ATOM 759 C CA . ALA A 1 103 ? -8.352 7.636 -2.101 1.00 91.00 103 ALA A CA 1
ATOM 760 C C . ALA A 1 103 ? -7.882 6.305 -1.501 1.00 91.00 103 ALA A C 1
ATOM 762 O O . ALA A 1 103 ? -7.232 5.487 -2.161 1.00 91.00 103 ALA A O 1
ATOM 763 N N . ILE A 1 104 ? -8.267 6.100 -0.244 1.00 94.69 104 ILE A N 1
ATOM 764 C CA . ILE A 1 104 ? -8.136 4.843 0.491 1.00 94.69 104 ILE A CA 1
ATOM 765 C C . ILE A 1 104 ? -9.553 4.298 0.654 1.00 94.69 104 ILE A C 1
ATOM 767 O O . ILE A 1 104 ? -10.421 4.987 1.189 1.00 94.69 104 ILE A O 1
ATOM 771 N N . GLU A 1 105 ? -9.787 3.082 0.178 1.00 95.06 105 GLU A N 1
ATOM 772 C CA . GLU A 1 105 ? -11.065 2.383 0.295 1.00 95.06 105 GLU A CA 1
ATOM 773 C C . GLU A 1 105 ? -10.946 1.311 1.372 1.00 95.06 105 GLU A C 1
ATOM 775 O O . GLU A 1 105 ? -10.011 0.503 1.360 1.00 95.06 105 GLU A O 1
ATOM 780 N N . TYR A 1 106 ? -11.888 1.300 2.307 1.00 97.69 106 TYR A N 1
ATOM 781 C CA . TYR A 1 106 ? -11.848 0.419 3.463 1.00 97.69 106 TYR A CA 1
ATOM 782 C C . TYR A 1 106 ? -13.246 -0.010 3.893 1.00 97.69 106 TYR A C 1
ATOM 784 O O . TYR A 1 106 ? -14.242 0.661 3.618 1.00 97.69 106 TYR A O 1
ATOM 792 N N . GLU A 1 107 ? -13.290 -1.139 4.583 1.00 98.31 107 GLU A N 1
ATOM 793 C CA . GLU A 1 107 ? -14.452 -1.613 5.324 1.00 98.31 107 GLU A CA 1
ATOM 794 C C . GLU A 1 107 ? -14.289 -1.240 6.799 1.00 98.31 107 GLU A C 1
ATOM 796 O O . GLU A 1 107 ? -13.170 -1.251 7.319 1.00 98.31 107 GLU A O 1
ATOM 801 N N . ILE A 1 108 ? -15.401 -0.916 7.458 1.00 98.44 108 ILE A N 1
ATOM 802 C CA . ILE A 1 108 ? -15.460 -0.688 8.904 1.00 98.44 108 ILE A CA 1
ATOM 803 C C . ILE A 1 108 ? -16.007 -1.961 9.546 1.00 98.44 108 ILE A C 1
ATOM 805 O O . ILE A 1 108 ? -17.037 -2.474 9.107 1.00 98.44 108 ILE A O 1
ATOM 809 N N . HIS A 1 109 ? -15.313 -2.438 10.570 1.00 98.50 109 HIS A N 1
ATOM 810 C CA . HIS A 1 109 ? -15.638 -3.623 11.357 1.00 98.50 109 HIS A CA 1
ATOM 811 C C . HIS A 1 109 ? -15.697 -3.257 12.843 1.00 98.50 109 HIS A C 1
ATOM 813 O O . HIS A 1 109 ? -15.299 -2.151 13.229 1.00 98.50 109 HIS A O 1
ATOM 819 N N . ASP A 1 110 ? -16.173 -4.174 13.685 1.00 98.38 110 ASP A N 1
ATOM 820 C CA . ASP A 1 110 ? -16.193 -3.941 15.127 1.00 98.38 110 ASP A CA 1
ATOM 821 C C . ASP A 1 110 ? -14.757 -3.950 15.685 1.00 98.38 110 ASP A C 1
ATOM 823 O O . ASP A 1 110 ? -13.811 -4.480 15.084 1.00 98.38 110 ASP A O 1
ATOM 827 N N . ALA A 1 111 ? -14.558 -3.323 16.845 1.00 97.12 111 ALA A N 1
ATOM 828 C CA . ALA A 1 111 ? -13.274 -3.374 17.536 1.00 97.12 111 ALA A CA 1
ATOM 829 C C . ALA A 1 111 ? -12.838 -4.828 17.798 1.00 97.12 111 ALA A C 1
ATOM 831 O O . ALA A 1 111 ? -13.580 -5.627 18.370 1.00 97.12 111 ALA A O 1
ATOM 832 N N . GLY A 1 112 ? -11.604 -5.155 17.410 1.00 95.38 112 GLY A N 1
ATOM 833 C CA . GLY A 1 112 ? -11.023 -6.490 17.569 1.00 95.38 112 GLY A CA 1
ATOM 834 C C . GLY A 1 112 ? -11.260 -7.451 16.401 1.00 95.38 112 GLY A C 1
ATOM 835 O O . GLY A 1 112 ? -10.601 -8.488 16.366 1.00 95.38 112 GLY A O 1
ATOM 836 N N . ASP A 1 113 ? -12.116 -7.110 15.430 1.00 98.12 113 ASP A N 1
ATOM 837 C CA . ASP A 1 113 ? -12.273 -7.912 14.208 1.00 98.12 113 ASP A CA 1
ATOM 838 C C . ASP A 1 113 ? -11.011 -7.864 13.342 1.00 98.12 113 ASP A C 1
ATOM 840 O O . ASP A 1 113 ? -10.607 -8.885 12.787 1.00 98.12 113 ASP A O 1
ATOM 844 N N . MET A 1 114 ? -10.369 -6.695 13.241 1.00 98.31 114 MET A N 1
ATOM 845 C CA . MET A 1 114 ? -9.023 -6.549 12.686 1.00 98.31 114 MET A CA 1
ATOM 846 C C . MET A 1 114 ? -8.016 -6.369 13.823 1.00 98.31 114 MET A C 1
ATOM 848 O O . MET A 1 114 ? -8.184 -5.501 14.684 1.00 98.31 114 MET A O 1
ATOM 852 N N . THR A 1 115 ? -6.952 -7.175 13.820 1.00 97.38 115 THR A N 1
ATOM 853 C CA . THR A 1 115 ? -5.894 -7.142 14.841 1.00 97.38 115 THR A CA 1
ATOM 854 C C . THR A 1 115 ? -4.519 -6.912 14.222 1.00 97.38 115 THR A C 1
ATOM 856 O O . THR A 1 115 ? -4.274 -7.222 13.055 1.00 97.38 115 THR A O 1
ATOM 859 N N . GLN A 1 116 ? -3.599 -6.378 15.027 1.00 97.69 116 GLN A N 1
ATOM 860 C CA . GLN A 1 116 ? -2.250 -5.988 14.601 1.00 97.69 116 GLN A CA 1
ATOM 861 C C . GLN A 1 116 ? -1.411 -7.160 14.071 1.00 97.69 116 GLN A C 1
ATOM 863 O O . GLN A 1 116 ? -0.511 -6.965 13.259 1.00 97.69 116 GLN A O 1
ATOM 868 N N . ASP A 1 117 ? -1.676 -8.379 14.542 1.00 97.25 117 ASP A N 1
ATOM 869 C CA . ASP A 1 117 ? -0.925 -9.595 14.224 1.00 97.25 117 ASP A CA 1
ATOM 870 C C . ASP A 1 117 ? -1.462 -10.362 13.006 1.00 97.25 117 ASP A C 1
ATOM 872 O O . ASP A 1 117 ? -0.820 -11.315 12.549 1.00 97.25 117 ASP A O 1
ATOM 876 N N . MET A 1 118 ? -2.605 -9.944 12.448 1.00 97.81 118 MET A N 1
ATOM 877 C CA . MET A 1 118 ? -3.112 -10.488 11.188 1.00 97.81 118 MET A CA 1
ATOM 878 C C . MET A 1 118 ? -2.123 -10.241 10.042 1.00 97.81 118 MET A C 1
ATOM 880 O O . MET A 1 118 ? -1.385 -9.259 10.075 1.00 97.81 118 MET A O 1
ATOM 884 N N . PRO A 1 119 ? -2.111 -11.080 8.988 1.00 97.25 119 PRO A N 1
ATOM 885 C CA . PRO A 1 119 ? -1.225 -10.879 7.846 1.00 97.25 119 PRO A CA 1
ATOM 886 C C . PRO A 1 119 ? -1.307 -9.455 7.278 1.00 97.25 119 PRO A C 1
ATOM 888 O O . PRO A 1 119 ? -2.396 -8.971 6.965 1.00 97.25 119 PRO A O 1
ATOM 891 N N . ASN A 1 120 ? -0.144 -8.826 7.083 1.00 96.06 120 ASN A N 1
ATOM 892 C CA . ASN A 1 120 ? 0.034 -7.424 6.677 1.00 96.06 120 ASN A CA 1
ATOM 893 C C . ASN A 1 120 ? -0.414 -6.350 7.691 1.00 96.06 120 ASN A C 1
ATOM 895 O O . ASN A 1 120 ? -0.465 -5.175 7.330 1.00 96.06 120 ASN A O 1
ATOM 899 N N . GLY A 1 121 ? -0.741 -6.721 8.929 1.00 96.81 121 GLY A N 1
ATOM 900 C CA . GLY A 1 121 ? -0.896 -5.790 10.049 1.00 96.81 121 GLY A CA 1
ATOM 901 C C . GLY A 1 121 ? 0.446 -5.255 10.566 1.00 96.81 121 GLY A C 1
ATOM 902 O O . GLY A 1 121 ? 1.513 -5.689 10.135 1.00 96.81 121 GLY A O 1
ATOM 903 N N . SER A 1 122 ? 0.402 -4.316 11.510 1.00 96.56 122 SER A N 1
ATOM 904 C CA . SER A 1 122 ? 1.589 -3.647 12.072 1.00 96.56 122 SER A CA 1
ATOM 905 C C . SER A 1 122 ? 2.526 -4.574 12.859 1.00 96.56 122 SER A C 1
ATOM 907 O O . SER A 1 122 ? 3.727 -4.326 12.943 1.00 96.56 122 SER A O 1
ATOM 909 N N . MET A 1 123 ? 1.997 -5.658 13.425 1.00 96.38 123 MET A N 1
ATOM 910 C CA . MET A 1 123 ? 2.737 -6.671 14.184 1.00 96.38 123 MET A CA 1
ATOM 911 C C . MET A 1 123 ? 2.663 -8.051 13.520 1.00 96.38 123 MET A C 1
ATOM 913 O O . MET A 1 123 ? 2.862 -9.080 14.174 1.00 96.38 123 MET A O 1
ATOM 917 N N . ALA A 1 124 ? 2.373 -8.089 12.218 1.00 95.50 124 ALA A N 1
ATOM 918 C CA . ALA A 1 124 ? 2.236 -9.332 11.483 1.00 95.50 124 ALA A CA 1
ATOM 919 C C . ALA A 1 124 ? 3.556 -10.107 11.428 1.00 95.50 124 ALA A C 1
ATOM 921 O O . ALA A 1 124 ? 4.653 -9.542 11.405 1.00 95.50 124 ALA A O 1
ATOM 922 N N . LYS A 1 125 ? 3.441 -11.432 11.342 1.00 94.94 125 LYS A N 1
ATOM 923 C CA . LYS A 1 125 ? 4.570 -12.330 11.035 1.00 94.94 125 LYS A CA 1
ATOM 924 C C . LYS A 1 125 ? 4.668 -12.660 9.549 1.00 94.94 125 LYS A C 1
ATOM 926 O O . LYS A 1 125 ? 5.651 -13.247 9.112 1.00 94.94 125 LYS A O 1
ATOM 931 N N . GLU A 1 126 ? 3.642 -12.292 8.793 1.00 93.06 126 GLU A N 1
ATOM 932 C CA . GLU A 1 126 ? 3.500 -12.583 7.377 1.00 93.06 126 GLU A CA 1
ATOM 933 C C . GLU A 1 126 ? 3.124 -11.297 6.646 1.00 93.06 126 GLU A C 1
ATOM 935 O O . GLU A 1 126 ? 2.132 -10.646 6.983 1.00 93.06 126 GLU A O 1
ATOM 940 N N . TYR A 1 127 ? 3.920 -10.957 5.635 1.00 91.50 127 TYR A N 1
ATOM 941 C CA . TYR A 1 127 ? 3.711 -9.809 4.762 1.00 91.50 127 TYR A CA 1
ATOM 942 C C . TYR A 1 127 ? 3.766 -10.264 3.307 1.00 91.50 127 TYR A C 1
ATOM 944 O O . TYR A 1 127 ? 4.584 -11.109 2.936 1.00 91.50 127 TYR A O 1
ATOM 952 N N . LEU A 1 128 ? 2.911 -9.679 2.477 1.00 91.69 128 LEU A N 1
ATOM 953 C CA . LEU A 1 128 ? 2.984 -9.791 1.032 1.00 91.69 128 LEU A CA 1
ATOM 954 C C . LEU A 1 128 ? 3.760 -8.597 0.486 1.00 91.69 128 LEU A C 1
ATOM 956 O O . LEU A 1 128 ? 3.354 -7.447 0.645 1.00 91.69 128 LEU A O 1
ATOM 960 N N . PHE A 1 129 ? 4.842 -8.888 -0.227 1.00 87.81 129 PHE A N 1
ATOM 961 C CA . PHE A 1 129 ? 5.620 -7.889 -0.942 1.00 87.81 129 PHE A CA 1
ATOM 962 C C . PHE A 1 129 ? 5.627 -8.194 -2.435 1.00 87.81 129 PHE A C 1
ATOM 964 O O . PHE A 1 129 ? 5.754 -9.346 -2.854 1.00 87.81 129 PHE A O 1
ATOM 971 N N . LEU A 1 130 ? 5.502 -7.144 -3.244 1.00 90.00 130 LEU A N 1
ATOM 972 C CA . LEU A 1 130 ? 5.681 -7.224 -4.687 1.00 90.00 130 LEU A CA 1
ATOM 973 C C . LEU A 1 130 ? 7.100 -6.814 -5.054 1.00 90.00 130 LEU A C 1
ATOM 975 O O . LEU A 1 130 ? 7.560 -5.736 -4.676 1.00 90.00 130 LEU A O 1
ATOM 979 N N . ASN A 1 131 ? 7.761 -7.663 -5.835 1.00 90.25 131 ASN A N 1
ATOM 980 C CA . ASN A 1 131 ? 9.057 -7.368 -6.423 1.00 90.25 131 ASN A CA 1
ATOM 981 C C . ASN A 1 131 ? 8.871 -6.822 -7.841 1.00 90.25 131 ASN A C 1
ATOM 983 O O . ASN A 1 131 ? 8.192 -7.418 -8.676 1.00 90.25 131 ASN A O 1
ATOM 987 N N . TYR A 1 132 ? 9.484 -5.678 -8.100 1.00 90.50 132 TYR A N 1
ATOM 988 C CA . TYR A 1 132 ? 9.447 -4.915 -9.331 1.00 90.50 132 TYR A CA 1
ATOM 989 C C . TYR A 1 132 ? 10.834 -4.976 -9.961 1.00 90.50 132 TYR A C 1
ATOM 991 O O . TYR A 1 132 ? 11.786 -4.408 -9.434 1.00 90.50 132 TYR A O 1
ATOM 999 N N . GLY A 1 133 ? 10.943 -5.658 -11.096 1.00 89.88 133 GLY A N 1
ATOM 1000 C CA . GLY A 1 133 ? 12.171 -5.709 -11.886 1.00 89.88 133 GLY A CA 1
ATOM 1001 C C . GLY A 1 133 ? 12.169 -4.660 -12.987 1.00 89.88 133 GLY A C 1
ATOM 1002 O O . GLY A 1 133 ? 11.113 -4.263 -13.488 1.00 89.88 133 GLY A O 1
ATOM 1003 N N . LYS A 1 134 ? 13.356 -4.230 -13.397 1.00 89.00 134 LYS A N 1
ATOM 1004 C 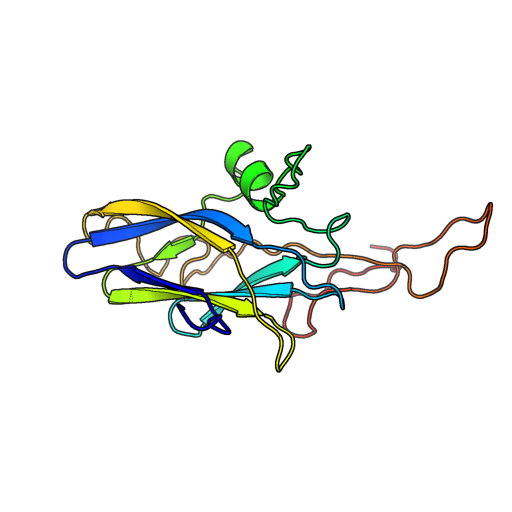CA . LYS A 1 134 ? 13.575 -3.489 -14.639 1.00 89.00 134 LYS A CA 1
ATOM 1005 C C . LYS A 1 134 ? 14.862 -3.973 -15.311 1.00 89.00 134 LYS A C 1
ATOM 1007 O O . LYS A 1 134 ? 15.623 -4.749 -14.741 1.00 89.00 134 LYS A O 1
ATOM 1012 N N . ASN A 1 135 ? 15.084 -3.495 -16.524 1.00 90.31 135 ASN A N 1
ATOM 1013 C CA . ASN A 1 135 ? 16.362 -3.603 -17.211 1.00 90.31 135 ASN A CA 1
ATOM 1014 C C . ASN A 1 135 ? 17.334 -2.557 -16.644 1.00 90.31 135 ASN A C 1
ATOM 1016 O O . ASN A 1 135 ? 16.927 -1.418 -16.390 1.00 90.31 135 ASN A O 1
ATOM 1020 N N . GLY A 1 136 ? 18.603 -2.922 -16.491 1.00 86.19 136 GLY A N 1
ATOM 1021 C CA . GLY A 1 136 ? 19.674 -2.021 -16.068 1.00 86.19 136 GLY A CA 1
ATOM 1022 C C . GLY A 1 136 ? 20.141 -1.068 -17.168 1.00 86.19 136 GLY A C 1
ATOM 1023 O O . GLY A 1 136 ? 20.737 -0.030 -16.885 1.00 86.19 136 GLY A O 1
ATOM 1024 N N . ALA A 1 137 ? 19.830 -1.381 -18.427 1.00 87.25 137 ALA A N 1
ATOM 1025 C CA . ALA A 1 137 ? 20.120 -0.547 -19.587 1.00 87.25 137 ALA A CA 1
ATOM 1026 C C . ALA A 1 137 ? 18.904 -0.421 -20.516 1.00 87.25 137 ALA A C 1
ATOM 1028 O O . ALA A 1 137 ? 17.985 -1.243 -20.490 1.00 87.25 137 ALA A O 1
ATOM 1029 N N . GLU A 1 138 ? 18.910 0.622 -21.349 1.00 88.94 138 GLU A N 1
ATOM 1030 C CA . GLU A 1 138 ? 17.903 0.826 -22.390 1.00 88.94 138 GLU A CA 1
ATOM 1031 C C . GLU A 1 138 ? 17.906 -0.340 -23.390 1.00 88.94 138 GLU A C 1
ATOM 1033 O O . GLU A 1 138 ? 18.961 -0.810 -23.824 1.00 88.94 138 GLU A O 1
ATOM 1038 N N . ILE A 1 139 ? 16.714 -0.815 -23.754 1.00 90.50 139 ILE A N 1
ATOM 1039 C CA . ILE A 1 139 ? 16.557 -1.891 -24.732 1.00 90.50 139 ILE A CA 1
ATOM 1040 C C . ILE A 1 139 ? 16.674 -1.279 -26.129 1.00 90.50 139 ILE A C 1
ATO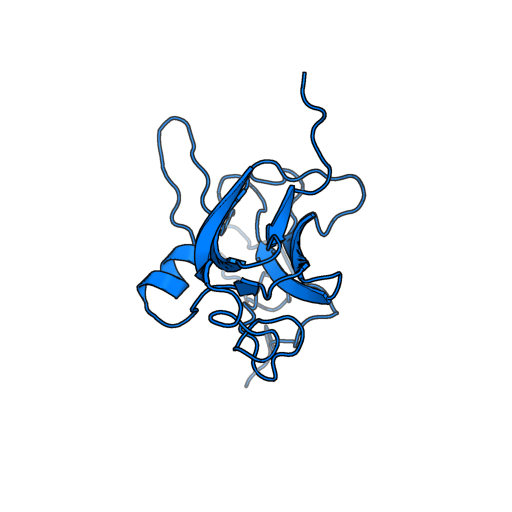M 1042 O O . ILE A 1 139 ? 15.882 -0.413 -26.497 1.00 90.50 139 ILE A O 1
ATOM 1046 N N . ALA A 1 140 ? 17.650 -1.738 -26.913 1.00 90.44 140 ALA A N 1
ATOM 1047 C CA . ALA A 1 140 ? 17.805 -1.308 -28.299 1.00 90.44 140 ALA A CA 1
ATOM 1048 C C . ALA A 1 140 ? 16.555 -1.635 -29.135 1.00 90.44 140 ALA A C 1
ATOM 1050 O O . ALA A 1 140 ? 15.881 -2.640 -28.893 1.00 90.44 140 ALA A O 1
ATOM 1051 N N . ILE A 1 141 ? 16.278 -0.820 -30.159 1.00 90.06 141 ILE A N 1
ATOM 1052 C CA . ILE A 1 141 ? 15.257 -1.146 -31.160 1.00 90.06 141 ILE A CA 1
ATOM 1053 C C . ILE A 1 141 ? 15.598 -2.504 -31.795 1.00 90.06 141 ILE A C 1
ATOM 1055 O O . ILE A 1 141 ? 16.752 -2.755 -32.137 1.00 90.06 141 ILE A O 1
ATOM 1059 N N . ASP A 1 142 ? 14.614 -3.401 -31.859 1.00 90.06 142 ASP A N 1
ATOM 1060 C CA . ASP A 1 142 ? 14.753 -4.803 -32.293 1.00 90.06 142 ASP A CA 1
ATOM 1061 C C . ASP A 1 142 ? 15.642 -5.701 -31.402 1.00 90.06 142 ASP A C 1
ATOM 1063 O O . ASP A 1 142 ? 15.992 -6.821 -31.780 1.00 90.06 142 ASP A O 1
ATOM 1067 N N . GLY A 1 143 ? 15.992 -5.236 -30.199 1.00 86.88 143 GLY A N 1
ATOM 1068 C CA . GLY A 1 143 ? 16.738 -5.994 -29.199 1.00 86.88 143 GLY A CA 1
ATOM 1069 C C . GLY A 1 143 ? 15.855 -6.699 -28.167 1.00 86.88 143 GLY A C 1
ATOM 1070 O O . GLY A 1 143 ? 14.650 -6.478 -28.058 1.00 86.88 143 GLY A O 1
ATOM 1071 N N . THR A 1 144 ? 16.488 -7.536 -27.349 1.00 86.38 144 THR A N 1
ATOM 1072 C CA . THR A 1 144 ? 15.896 -8.105 -26.131 1.00 86.38 144 THR A CA 1
ATOM 1073 C C . THR A 1 144 ? 16.585 -7.512 -24.910 1.00 86.38 144 THR A C 1
ATOM 1075 O O . THR A 1 144 ? 17.802 -7.339 -24.924 1.00 86.38 144 THR A O 1
ATOM 1078 N N . GLY A 1 145 ? 15.834 -7.245 -23.845 1.00 84.94 145 GLY A N 1
ATOM 1079 C CA . GLY A 1 145 ? 16.384 -6.837 -22.553 1.00 84.94 145 GLY A CA 1
ATOM 1080 C C . GLY A 1 145 ? 16.229 -7.932 -21.501 1.00 84.94 145 GLY A C 1
ATOM 1081 O O . GLY A 1 145 ? 15.233 -8.655 -21.500 1.00 84.94 145 GLY A O 1
ATOM 1082 N N . THR A 1 146 ? 17.185 -8.019 -20.579 1.00 86.81 146 THR A N 1
ATOM 1083 C CA . THR A 1 146 ? 17.089 -8.867 -19.381 1.00 86.81 146 THR A CA 1
ATOM 1084 C C . THR A 1 146 ? 16.495 -8.056 -18.231 1.00 86.81 146 THR A C 1
ATOM 1086 O O . THR A 1 146 ? 16.768 -6.863 -18.126 1.00 86.81 146 THR A O 1
ATOM 1089 N N . LEU A 1 147 ? 15.664 -8.674 -17.387 1.00 87.69 147 LEU A N 1
ATOM 1090 C CA . LEU A 1 147 ? 15.279 -8.095 -16.096 1.00 87.69 147 LEU A CA 1
ATOM 1091 C C . LEU A 1 147 ? 16.377 -8.421 -15.082 1.00 87.69 147 LEU A C 1
ATOM 1093 O O . LEU A 1 147 ? 16.402 -9.524 -14.540 1.00 87.69 147 LEU A O 1
ATOM 1097 N N . ASP A 1 148 ? 17.294 -7.482 -14.885 1.00 89.94 148 ASP A N 1
ATOM 1098 C CA . ASP A 1 148 ? 18.554 -7.645 -14.152 1.00 89.94 148 ASP A CA 1
ATOM 1099 C C . ASP A 1 148 ? 18.774 -6.592 -13.055 1.00 89.94 148 ASP A C 1
ATOM 1101 O O . ASP A 1 148 ? 19.761 -6.656 -12.328 1.00 89.94 148 ASP A O 1
ATOM 1105 N N . GLU A 1 149 ? 17.845 -5.650 -12.879 1.00 89.94 149 GLU A N 1
ATOM 1106 C CA . GLU A 1 149 ? 17.910 -4.660 -11.807 1.00 89.94 149 GLU A CA 1
ATOM 1107 C C . GLU A 1 149 ? 16.605 -4.633 -11.003 1.00 89.94 149 GLU A C 1
ATOM 1109 O O . GLU A 1 149 ? 15.499 -4.583 -11.554 1.00 89.94 149 GLU A O 1
ATOM 1114 N N . SER A 1 150 ? 16.730 -4.623 -9.674 1.00 90.81 150 SER A N 1
ATOM 1115 C CA . SER A 1 150 ? 15.598 -4.370 -8.785 1.00 90.81 150 SER A CA 1
ATOM 1116 C C . SER A 1 150 ? 15.192 -2.900 -8.849 1.00 90.81 150 SER A C 1
ATOM 1118 O O . SER A 1 150 ? 16.021 -1.999 -8.753 1.00 90.81 150 SER A O 1
ATOM 1120 N N . ARG A 1 151 ? 13.890 -2.647 -8.970 1.00 89.50 151 ARG A N 1
ATOM 1121 C CA . ARG A 1 151 ? 13.295 -1.319 -8.790 1.00 89.50 151 ARG A CA 1
ATOM 1122 C C . ARG A 1 151 ? 12.860 -1.089 -7.341 1.00 89.50 151 ARG A C 1
ATOM 1124 O O . ARG A 1 151 ? 12.567 0.049 -6.988 1.00 89.50 151 ARG A O 1
ATOM 1131 N N . ASN A 1 152 ? 12.773 -2.134 -6.518 1.00 88.75 152 ASN A N 1
ATOM 1132 C CA . ASN A 1 152 ? 12.353 -1.999 -5.126 1.00 88.75 152 ASN A CA 1
ATOM 1133 C C . ASN A 1 152 ? 13.356 -1.171 -4.309 1.00 88.75 152 ASN A C 1
ATOM 1135 O O . ASN A 1 152 ? 14.557 -1.229 -4.578 1.00 88.75 152 ASN A O 1
ATOM 1139 N N . PRO A 1 153 ? 12.882 -0.455 -3.275 1.00 83.44 153 PRO A N 1
ATOM 1140 C CA . PRO A 1 153 ? 13.755 0.110 -2.253 1.00 83.44 153 PRO A CA 1
ATOM 1141 C C . PRO A 1 153 ? 14.667 -0.954 -1.628 1.00 83.44 153 PRO A C 1
ATOM 1143 O O . PRO A 1 153 ? 14.288 -2.121 -1.516 1.00 83.44 153 PRO A O 1
ATOM 1146 N N . SER A 1 154 ? 15.858 -0.549 -1.188 1.00 84.56 154 SER A N 1
ATOM 1147 C CA . SER A 1 154 ? 16.858 -1.443 -0.581 1.00 84.56 154 SER A CA 1
ATOM 1148 C C . SER A 1 154 ? 16.401 -2.111 0.720 1.00 84.56 154 SER A C 1
ATOM 1150 O O . SER A 1 154 ? 16.958 -3.123 1.132 1.00 84.56 154 SER A O 1
ATOM 1152 N N . GLU A 1 155 ? 15.396 -1.538 1.370 1.00 78.50 155 GLU A N 1
ATOM 1153 C CA . GLU A 1 155 ? 14.790 -1.997 2.613 1.00 78.50 155 GLU A CA 1
ATOM 1154 C C . GLU A 1 155 ? 13.864 -3.207 2.403 1.00 78.50 155 GLU A C 1
ATOM 1156 O O . GLU A 1 155 ? 13.423 -3.821 3.374 1.00 78.50 155 GLU A O 1
ATOM 1161 N N . TYR A 1 156 ? 13.552 -3.554 1.149 1.00 80.69 156 TYR A N 1
ATOM 1162 C CA . TYR A 1 156 ? 12.691 -4.680 0.797 1.00 80.69 156 TYR A CA 1
ATOM 1163 C C . TYR A 1 156 ? 13.481 -5.978 0.607 1.00 80.69 156 TYR A C 1
ATOM 1165 O O . TYR A 1 156 ? 14.643 -5.937 0.196 1.00 80.69 156 TYR A O 1
ATOM 1173 N N . PRO A 1 157 ? 12.853 -7.149 0.842 1.00 81.38 157 PRO A N 1
ATOM 1174 C CA . PRO A 1 157 ? 13.462 -8.428 0.502 1.00 81.38 157 PRO A CA 1
ATOM 1175 C C . PRO A 1 157 ? 13.901 -8.443 -0.964 1.00 81.38 157 PRO A C 1
ATOM 1177 O O . PRO A 1 157 ? 13.084 -8.246 -1.862 1.00 81.38 157 PRO A O 1
ATOM 1180 N N . ALA A 1 158 ? 15.192 -8.668 -1.201 1.00 80.06 158 ALA A N 1
ATOM 1181 C CA . ALA A 1 158 ? 15.743 -8.680 -2.546 1.00 80.06 158 ALA A CA 1
ATOM 1182 C C . ALA A 1 158 ? 15.253 -9.912 -3.320 1.00 80.06 158 ALA A C 1
ATOM 1184 O O . ALA A 1 158 ? 15.360 -11.043 -2.842 1.00 80.06 158 ALA A O 1
ATOM 1185 N N . PHE A 1 159 ? 14.752 -9.689 -4.534 1.00 82.00 159 PHE A N 1
ATOM 1186 C CA . PHE A 1 159 ? 14.549 -10.745 -5.519 1.00 82.00 159 PHE A CA 1
ATOM 1187 C C . PHE A 1 159 ? 15.740 -10.766 -6.492 1.00 82.00 159 PHE A C 1
ATOM 1189 O O . PHE A 1 159 ? 16.164 -9.691 -6.928 1.00 82.00 159 PHE A O 1
ATOM 1196 N N . PRO A 1 160 ? 16.283 -11.946 -6.840 1.00 82.50 160 PRO A N 1
ATOM 1197 C CA . PRO A 1 160 ? 17.497 -12.066 -7.645 1.00 82.50 160 PRO A CA 1
ATOM 1198 C C . PRO A 1 160 ? 17.211 -11.833 -9.139 1.00 82.50 160 PRO A C 1
ATOM 1200 O O . PRO A 1 160 ? 17.167 -12.758 -9.948 1.00 82.50 160 PRO A O 1
ATOM 1203 N N . PHE A 1 161 ? 16.970 -10.579 -9.524 1.00 84.50 161 PHE A N 1
ATOM 1204 C CA . PHE A 1 161 ? 16.860 -10.200 -10.934 1.00 84.50 161 PHE A CA 1
ATOM 1205 C C . PHE A 1 161 ? 18.198 -10.432 -11.650 1.00 84.50 161 PHE A C 1
ATOM 1207 O O . PHE A 1 161 ? 19.245 -10.031 -11.157 1.00 84.50 161 PHE A O 1
ATOM 1214 N N . GLY A 1 162 ? 18.165 -11.073 -12.821 1.00 74.94 162 GLY A N 1
ATOM 1215 C CA . GLY A 1 162 ? 19.351 -11.322 -13.649 1.00 74.94 162 GLY A CA 1
ATOM 1216 C C . GLY A 1 162 ? 20.246 -12.476 -13.190 1.00 74.94 162 GLY A C 1
ATOM 1217 O O . GLY A 1 162 ? 21.171 -12.837 -13.917 1.00 74.94 162 GLY A O 1
ATOM 1218 N N . GLU A 1 163 ? 19.969 -13.089 -12.038 1.00 74.00 163 GLU A N 1
ATOM 1219 C CA . GLU A 1 163 ? 20.711 -14.256 -11.560 1.00 74.00 163 GLU A CA 1
ATOM 1220 C C . GLU A 1 163 ? 20.015 -15.566 -11.960 1.00 74.00 163 GLU A C 1
ATOM 1222 O O . GLU A 1 163 ? 18.799 -15.630 -12.153 1.00 74.00 163 GLU A O 1
ATOM 1227 N N . VAL A 1 164 ? 20.800 -16.638 -12.092 1.00 66.25 164 VAL A N 1
ATOM 1228 C CA . VAL A 1 164 ? 20.265 -17.995 -12.252 1.00 66.25 164 VAL A CA 1
ATOM 1229 C C . VAL A 1 164 ? 19.874 -18.503 -10.866 1.00 66.25 164 VAL A C 1
ATOM 1231 O O . VAL A 1 164 ? 20.741 -18.631 -10.003 1.00 66.25 164 VAL A O 1
ATOM 1234 N N . VAL A 1 165 ? 18.581 -18.769 -10.673 1.00 59.56 165 VAL A N 1
ATOM 1235 C CA . VAL A 1 165 ? 17.991 -19.262 -9.414 1.00 59.56 165 VAL A CA 1
ATOM 1236 C C . VAL A 1 165 ? 17.950 -20.785 -9.385 1.00 59.56 165 VAL A C 1
ATOM 1238 O O . VAL A 1 165 ? 17.586 -21.377 -10.428 1.00 59.56 165 VAL A O 1
#

Secondary structure (DSSP, 8-state):
-----SSEEEEPPTTEEEEEEEEEE---TT--EEEEEETTEEEEEEEB-STTTB-S--B-SS-BPPPHHHHHHHTTS---EEE-TT-EEEEEESSTT----EEEEEEEEEBTTB-TTSTTSTT-S-------EE-SSPPPTT------EE-S-TTSPPP-TTS--

Sequence (165 aa):
LLAAAASLSVTAKPGESLLIKGLRFGALHAGGFAECLIDRLSVGFWWIGSIDTNHLEQHSITSVHLSVFKSLIDKGLFKGYPIAEGETFEVKPAVAGATVVGAIEYEIHDAGDMTQDMPNGSMAKEYLFLNYGKNGAEIAIDGTGTLDESRNPSEYPAFPFGEVV